Protein AF-A0A3D0QC97-F1 (afdb_monomer_lite)

Secondary structure (DSSP, 8-state):
-PPPPPPPPPPSS--SSS--HHHHHHHSSPPPTT--HHHHHHHHHHHHHHHHTTT-TT--TT-TT---------HHHHHHHHS-TTHHHHHHH-SSHHHHHHHHHHHHTT-TT-TT---GGGGGTSSSHHHHHHHHHHHHHTSBTTTSS--GGG-B----SGGG----B-TTS-BS--

Foldseek 3Di:
DDDDDDDDDQDPDDDPPDDQSVVCSVPVDGDDDPDDPVQVVLVVVQQQVFCVVVVQRVHPPVDPPPDDDDFDLLQLLLCLQQVQPCLVVLVPPQDDFVRSLVVSVVVCCPRAPDPGDDDNVVSVVAPGSVRVVVVSVVQLVQKPCSVPPDDSQQIATDCPDPSRRGHRADNRSHDPPD

Radius of gyration: 20.46 Å; chains: 1; bounding box: 49×35×63 Å

Structure (mmCIF, N/CA/C/O backbone):
data_AF-A0A3D0QC97-F1
#
_entry.id   AF-A0A3D0QC97-F1
#
loop_
_atom_site.group_PDB
_atom_site.id
_atom_site.type_symbol
_atom_site.label_atom_id
_atom_site.label_alt_id
_atom_site.label_comp_id
_atom_site.label_asym_id
_atom_site.label_entity_id
_atom_site.label_seq_id
_atom_site.pdbx_PDB_ins_code
_atom_site.Cartn_x
_atom_site.Cartn_y
_atom_site.Cartn_z
_atom_site.occupancy
_atom_site.B_iso_or_equiv
_atom_site.auth_seq_id
_atom_site.auth_comp_id
_atom_site.auth_asym_id
_atom_site.auth_atom_id
_atom_site.pdbx_PDB_model_num
ATOM 1 N N . MET A 1 1 ? 30.537 19.111 -38.615 1.00 54.56 1 MET A N 1
ATOM 2 C CA . MET A 1 1 ? 29.350 19.467 -37.813 1.00 54.56 1 MET A CA 1
ATOM 3 C C . MET A 1 1 ? 28.507 18.214 -37.695 1.00 54.56 1 MET A C 1
ATOM 5 O O . MET A 1 1 ? 27.974 17.766 -38.699 1.00 54.56 1 MET A O 1
ATOM 9 N N . THR A 1 2 ? 28.502 17.581 -36.528 1.00 54.38 2 THR A N 1
ATOM 10 C CA . THR A 1 2 ? 27.646 16.428 -36.230 1.00 54.38 2 THR A CA 1
ATOM 11 C C . THR A 1 2 ? 26.201 16.913 -36.188 1.00 54.38 2 THR A C 1
ATOM 13 O O . THR A 1 2 ? 25.885 17.841 -35.447 1.00 54.38 2 THR A O 1
ATOM 16 N N . SER A 1 3 ? 25.345 16.345 -37.036 1.00 67.88 3 SER A N 1
ATOM 17 C CA . SER A 1 3 ? 23.908 16.613 -37.010 1.00 67.88 3 SER A CA 1
ATOM 18 C 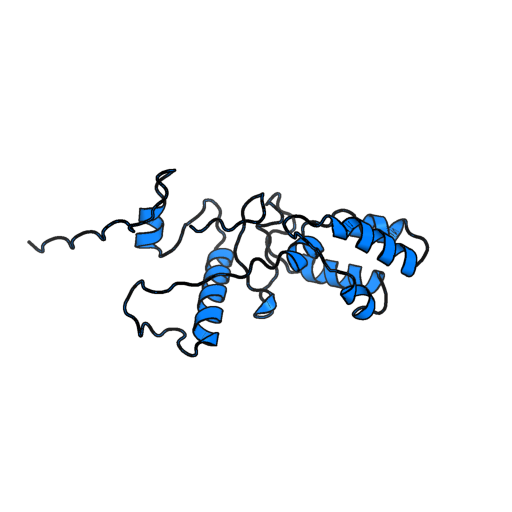C . SER A 1 3 ? 23.357 16.220 -35.644 1.00 67.88 3 SER A C 1
ATOM 20 O O . SER A 1 3 ? 23.625 15.113 -35.173 1.00 67.88 3 SER A O 1
ATOM 22 N N . LEU A 1 4 ? 22.608 17.122 -35.012 1.00 61.41 4 LEU A N 1
ATOM 23 C CA . LEU A 1 4 ? 21.902 16.798 -33.778 1.00 61.41 4 LEU A CA 1
ATOM 24 C C . LEU A 1 4 ? 20.928 15.637 -34.044 1.00 61.41 4 LEU A C 1
ATOM 26 O O . LEU A 1 4 ? 20.317 15.602 -35.118 1.00 61.41 4 LEU A O 1
ATOM 30 N N . PRO A 1 5 ? 20.800 14.681 -33.109 1.00 67.44 5 PRO A N 1
ATOM 31 C CA . PRO A 1 5 ? 19.833 13.602 -33.236 1.00 67.44 5 PRO A CA 1
ATOM 32 C C . PRO A 1 5 ? 18.419 14.175 -33.355 1.00 67.44 5 PRO A C 1
ATOM 34 O O . PRO A 1 5 ? 18.078 15.180 -32.728 1.00 67.44 5 PRO A O 1
ATOM 37 N N . GLN A 1 6 ? 17.610 13.541 -34.200 1.00 69.69 6 GLN A N 1
ATOM 38 C CA . GLN A 1 6 ? 16.231 13.950 -34.420 1.00 69.69 6 GLN A CA 1
ATOM 39 C C . GLN A 1 6 ? 15.414 13.649 -33.148 1.00 69.69 6 GLN A C 1
ATOM 41 O O . GLN A 1 6 ? 15.530 12.541 -32.619 1.00 69.69 6 GLN A O 1
ATOM 46 N N . PRO A 1 7 ? 14.627 14.607 -32.625 1.00 61.91 7 PRO A N 1
ATOM 47 C CA . PRO A 1 7 ? 13.848 14.389 -31.411 1.00 61.91 7 PRO A CA 1
ATOM 48 C C . PRO A 1 7 ? 12.792 13.299 -31.620 1.00 61.91 7 PRO A C 1
ATOM 50 O O . PRO A 1 7 ? 12.246 13.150 -32.716 1.00 61.91 7 PRO A O 1
ATOM 53 N N . LEU A 1 8 ? 12.503 12.549 -30.552 1.00 62.59 8 LEU A N 1
ATOM 54 C CA . LEU A 1 8 ? 11.425 11.563 -30.548 1.00 62.59 8 LEU A CA 1
ATOM 55 C C . LEU A 1 8 ? 10.090 12.253 -30.839 1.00 62.59 8 LEU A C 1
ATOM 57 O O . LEU A 1 8 ? 9.830 13.367 -30.382 1.00 62.59 8 LEU A O 1
ATOM 61 N N . SER A 1 9 ? 9.251 11.581 -31.621 1.00 65.25 9 SER A N 1
ATOM 62 C CA . SER A 1 9 ? 7.890 12.048 -31.879 1.00 65.25 9 SER A CA 1
ATOM 63 C C . SER A 1 9 ? 7.040 11.876 -30.611 1.00 65.25 9 SER A C 1
ATOM 65 O O . SER A 1 9 ? 7.225 10.877 -29.910 1.00 65.25 9 SER A O 1
ATOM 67 N N . PRO A 1 10 ? 6.120 12.805 -30.299 1.00 60.44 10 PRO A N 1
ATOM 68 C CA . PRO A 1 10 ? 5.152 12.609 -29.223 1.00 60.44 10 PRO A CA 1
ATOM 69 C C . PRO A 1 10 ? 4.321 11.327 -29.440 1.00 60.44 10 PRO A C 1
ATOM 71 O O . PRO A 1 10 ? 4.038 10.999 -30.594 1.00 60.44 10 PRO A O 1
ATOM 74 N N . PRO A 1 11 ? 3.918 10.603 -28.376 1.00 60.69 11 PRO A N 1
ATOM 75 C CA . PRO A 1 11 ? 3.027 9.456 -28.481 1.00 60.69 11 PRO A CA 1
ATOM 76 C C . PRO A 1 11 ? 1.694 9.841 -29.131 1.00 60.69 11 PRO A C 1
ATOM 78 O O . PRO A 1 11 ? 1.180 10.934 -28.902 1.00 60.69 11 PRO A O 1
ATOM 81 N N . ASP A 1 12 ? 1.094 8.904 -29.870 1.00 61.47 12 ASP A N 1
ATOM 82 C CA . ASP A 1 12 ? -0.182 9.111 -30.575 1.00 61.47 12 ASP A CA 1
ATOM 83 C C . ASP A 1 12 ? -1.363 9.433 -29.633 1.00 61.47 12 ASP A C 1
ATOM 85 O O . ASP A 1 12 ? -2.378 9.982 -30.060 1.00 61.47 12 ASP A O 1
ATOM 89 N N . SER A 1 13 ? -1.234 9.107 -28.345 1.00 57.75 13 SER A N 1
ATOM 90 C CA . SER A 1 13 ? -2.207 9.389 -27.290 1.00 57.75 13 SER A CA 1
ATOM 91 C C . SER A 1 13 ? -1.543 10.173 -26.156 1.00 57.75 13 SER A C 1
ATOM 93 O O . SER A 1 13 ? -1.146 9.577 -25.159 1.00 57.75 13 SER A O 1
ATOM 95 N N . TYR A 1 14 ? -1.394 11.490 -26.297 1.00 54.34 14 TYR A N 1
ATOM 96 C CA . TYR A 1 14 ? -0.972 12.348 -25.186 1.00 54.34 14 TYR A CA 1
ATOM 97 C C . TYR A 1 14 ? -2.102 13.310 -24.806 1.00 54.34 14 TYR A C 1
ATOM 99 O O . TYR A 1 14 ? -2.748 13.906 -25.673 1.00 54.34 14 TYR A O 1
ATOM 107 N N . ASP A 1 15 ? -2.369 13.435 -23.506 1.00 50.66 15 ASP A N 1
ATOM 108 C CA . ASP A 1 15 ? -3.354 14.384 -22.991 1.00 50.66 15 ASP A CA 1
ATOM 109 C C . ASP A 1 15 ? -2.799 15.812 -23.131 1.00 50.66 15 ASP A C 1
ATOM 111 O O . ASP A 1 15 ? -1.687 16.118 -22.697 1.00 50.66 15 ASP A O 1
ATOM 115 N N . GLN A 1 16 ? -3.547 16.697 -23.794 1.00 51.00 16 GLN A N 1
ATOM 116 C CA . GLN A 1 16 ? -3.114 18.072 -24.073 1.00 51.00 16 GLN A CA 1
ATOM 117 C C . GLN A 1 16 ? -3.149 18.974 -22.830 1.00 51.00 16 GLN A C 1
ATOM 119 O O . GLN A 1 16 ? -2.672 20.112 -22.888 1.00 51.00 16 GLN A O 1
ATOM 124 N N . SER A 1 17 ? -3.671 18.499 -21.694 1.00 49.25 17 SER A N 1
ATOM 125 C CA . SER A 1 17 ? -3.558 19.218 -20.427 1.00 49.25 17 SER A CA 1
ATOM 126 C C . SER A 1 17 ? -2.155 19.041 -19.823 1.00 49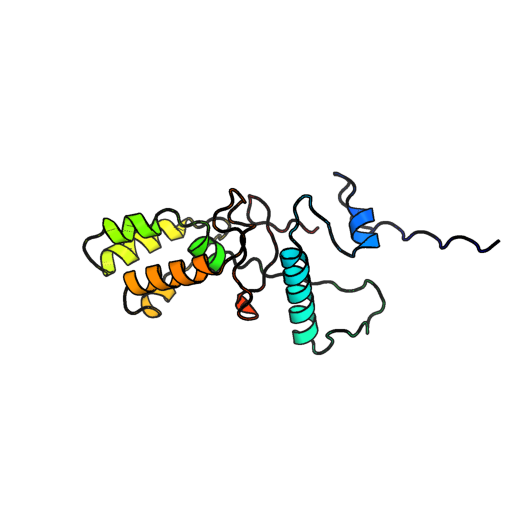.25 17 SER A C 1
ATOM 128 O O . SER A 1 17 ? -1.880 18.074 -19.120 1.00 49.25 17 SER A O 1
ATOM 130 N N . SER A 1 18 ? -1.277 20.014 -20.092 1.00 48.47 18 SER A N 1
ATOM 131 C CA . SER A 1 18 ? 0.022 20.260 -19.428 1.00 48.47 18 SER A CA 1
ATOM 132 C C . SER A 1 18 ? 1.103 19.160 -19.514 1.00 48.47 18 SER A C 1
ATOM 134 O O . SER A 1 18 ? 1.379 18.445 -18.563 1.00 48.47 18 SER A O 1
ATOM 136 N N . SER A 1 19 ? 1.768 19.106 -20.674 1.00 57.03 19 SER A N 1
ATOM 137 C CA . SER A 1 19 ? 3.235 19.113 -20.887 1.00 57.03 19 SER A CA 1
ATOM 138 C C . SER A 1 19 ? 4.204 18.301 -19.999 1.00 57.03 19 SER A C 1
ATOM 140 O O . SER A 1 19 ? 5.330 18.757 -19.809 1.00 57.03 19 SER A O 1
ATOM 142 N N . MET A 1 20 ? 3.861 17.102 -19.528 1.00 57.91 20 MET A N 1
ATOM 143 C CA . MET A 1 20 ? 4.847 16.211 -18.876 1.00 57.91 20 MET A CA 1
ATOM 144 C C . MET A 1 20 ? 5.496 15.191 -19.829 1.00 57.91 20 MET A C 1
ATOM 146 O O . MET A 1 20 ? 6.392 14.459 -19.426 1.00 57.91 20 MET A O 1
ATOM 150 N N . TRP A 1 21 ? 5.117 15.189 -21.116 1.00 62.00 21 TRP A N 1
ATOM 151 C CA . TRP A 1 21 ? 5.700 14.292 -22.126 1.00 62.00 21 TRP A CA 1
ATOM 152 C C . TRP A 1 21 ? 7.225 14.417 -22.238 1.00 62.00 21 TRP A C 1
ATOM 154 O O . TRP A 1 21 ? 7.905 13.420 -22.439 1.00 62.00 21 TRP A O 1
ATOM 164 N N . VAL A 1 22 ? 7.776 15.632 -22.142 1.00 64.31 22 VAL A N 1
ATOM 165 C CA . VAL A 1 22 ? 9.232 15.823 -22.241 1.00 64.31 22 VAL A CA 1
ATOM 166 C C . VAL A 1 22 ? 9.934 15.141 -21.069 1.00 64.31 22 VAL A C 1
ATOM 168 O O . VAL A 1 22 ? 10.939 14.466 -21.277 1.00 64.31 22 VAL A O 1
ATOM 171 N N . ASP A 1 23 ? 9.382 15.268 -19.863 1.00 62.84 23 ASP A N 1
ATOM 172 C CA . ASP A 1 23 ? 9.919 14.616 -18.671 1.00 62.84 23 ASP A CA 1
ATOM 173 C C . ASP A 1 23 ? 9.814 13.097 -18.805 1.00 62.84 23 ASP A C 1
ATOM 175 O O . ASP A 1 23 ? 10.800 12.394 -18.612 1.00 62.84 23 ASP A O 1
ATOM 179 N N . GLU A 1 24 ? 8.675 12.589 -19.268 1.00 67.19 24 GLU A N 1
ATOM 180 C CA . GLU A 1 24 ? 8.500 11.167 -19.566 1.00 67.19 24 GLU A CA 1
ATOM 181 C C . GLU A 1 24 ? 9.441 10.680 -20.677 1.00 67.19 24 GLU A C 1
ATOM 183 O O . GLU A 1 24 ? 9.947 9.569 -20.611 1.00 67.19 24 GLU A O 1
ATOM 188 N N . ALA A 1 25 ? 9.733 11.488 -21.695 1.00 63.38 25 ALA A N 1
ATOM 189 C CA . ALA A 1 25 ? 10.634 11.103 -22.778 1.00 63.38 25 ALA A CA 1
ATOM 190 C C . ALA A 1 25 ? 12.107 11.068 -22.336 1.00 63.38 25 ALA A C 1
ATOM 192 O O . ALA A 1 25 ? 12.885 10.281 -22.875 1.00 63.38 25 ALA A O 1
ATOM 193 N N . ILE A 1 26 ? 12.500 11.917 -21.381 1.00 60.25 26 ILE A N 1
ATOM 194 C CA . ILE A 1 26 ? 13.868 11.970 -20.843 1.00 60.25 26 ILE A CA 1
ATOM 195 C C . ILE A 1 26 ? 14.057 10.929 -19.734 1.00 60.25 26 ILE A C 1
ATOM 197 O O . ILE A 1 26 ? 15.084 10.252 -19.695 1.00 60.25 26 ILE A O 1
ATOM 201 N N . TRP A 1 27 ? 13.079 10.799 -18.839 1.00 59.97 27 TRP A N 1
ATOM 202 C CA . TRP A 1 27 ? 13.181 10.022 -17.602 1.00 59.97 27 TRP A CA 1
ATOM 203 C C . TRP A 1 27 ? 12.398 8.709 -17.629 1.00 59.97 27 TRP A C 1
ATOM 205 O O . TRP A 1 27 ? 12.452 7.963 -16.656 1.00 59.97 27 TRP A O 1
ATOM 215 N N . ALA A 1 28 ? 11.655 8.433 -18.706 1.00 57.66 28 ALA A N 1
ATOM 216 C CA . ALA A 1 28 ? 10.641 7.374 -18.779 1.00 57.66 28 ALA A CA 1
ATOM 217 C C . ALA A 1 28 ? 9.505 7.525 -17.743 1.00 57.66 28 ALA A C 1
ATOM 219 O O . ALA A 1 28 ? 8.682 6.621 -17.609 1.00 57.66 28 ALA A O 1
ATOM 220 N N . HIS A 1 29 ? 9.453 8.646 -17.006 1.00 58.75 29 HIS A N 1
ATOM 221 C CA . HIS A 1 29 ? 8.483 8.891 -15.941 1.00 58.75 29 HIS A CA 1
ATOM 222 C C . HIS A 1 29 ? 8.339 10.389 -15.594 1.00 58.75 29 HIS A C 1
ATOM 224 O O . HIS A 1 29 ? 9.117 11.229 -16.044 1.00 58.75 29 HIS A O 1
ATOM 230 N N . ARG A 1 30 ? 7.331 10.717 -14.778 1.00 66.94 30 ARG A N 1
ATOM 231 C CA . ARG A 1 30 ? 7.025 12.058 -14.275 1.00 66.94 30 ARG A CA 1
ATOM 232 C C . ARG A 1 30 ? 7.816 12.311 -12.999 1.00 66.94 30 ARG A C 1
ATOM 234 O O . ARG A 1 30 ? 7.672 11.570 -12.034 1.00 66.94 30 ARG A O 1
ATOM 241 N N . LEU A 1 31 ? 8.609 13.378 -12.983 1.00 60.22 31 LEU A N 1
ATOM 242 C CA . LEU A 1 31 ? 9.235 13.867 -11.759 1.00 60.22 31 LEU A CA 1
ATOM 243 C C . LEU A 1 31 ? 8.300 14.884 -11.105 1.00 60.22 31 LEU A C 1
ATOM 245 O O . LEU A 1 31 ? 7.915 15.873 -11.729 1.00 60.22 31 LEU A O 1
ATOM 249 N N . TYR A 1 32 ? 7.918 14.632 -9.857 1.00 63.41 32 TYR A N 1
ATOM 250 C CA . TYR A 1 32 ? 7.065 15.541 -9.091 1.00 63.41 32 TYR A CA 1
ATOM 251 C C . TYR A 1 32 ? 7.912 16.437 -8.185 1.00 63.41 32 TYR A C 1
ATOM 253 O O . TYR A 1 32 ? 8.916 15.993 -7.618 1.00 63.41 32 TYR A O 1
ATOM 261 N N . ASP A 1 33 ? 7.476 17.686 -7.992 1.00 56.12 33 ASP A N 1
ATOM 262 C CA . ASP A 1 33 ? 8.009 18.520 -6.913 1.00 56.12 33 ASP A CA 1
ATOM 263 C C . ASP A 1 33 ? 7.851 17.762 -5.578 1.00 56.12 33 ASP A C 1
ATOM 265 O O . ASP A 1 33 ? 6.795 17.197 -5.289 1.00 56.12 33 ASP A O 1
ATOM 269 N N . GLU A 1 34 ? 8.925 17.709 -4.785 1.00 62.06 34 GLU A N 1
ATOM 270 C CA . GLU A 1 34 ? 9.022 16.956 -3.518 1.00 62.06 34 GLU A CA 1
ATOM 271 C C . GLU A 1 34 ? 8.991 15.411 -3.620 1.00 62.06 34 GLU A C 1
ATOM 273 O O . GLU A 1 34 ? 8.745 14.723 -2.616 1.00 62.06 34 GLU A O 1
ATOM 278 N N . GLN A 1 35 ? 9.290 14.823 -4.786 1.00 68.50 35 GLN A N 1
ATOM 279 C CA . GLN A 1 35 ? 9.491 13.374 -4.890 1.00 68.50 35 GLN A CA 1
ATOM 280 C C . GLN A 1 35 ? 10.771 12.961 -4.144 1.00 68.50 35 GLN A C 1
ATOM 282 O O . GLN A 1 35 ? 11.896 13.227 -4.569 1.00 68.50 35 GLN A O 1
ATOM 287 N N . LEU A 1 36 ? 10.606 12.307 -2.992 1.00 75.56 36 LEU A N 1
ATOM 288 C CA . LEU A 1 36 ? 11.735 11.763 -2.241 1.00 75.56 36 LEU A CA 1
ATOM 289 C C . LEU A 1 36 ? 12.422 10.656 -3.061 1.00 75.56 36 LEU A C 1
ATOM 291 O O . LEU A 1 36 ? 11.722 9.885 -3.719 1.00 75.56 36 LEU A O 1
ATOM 295 N N . PRO A 1 37 ? 13.755 10.477 -2.951 1.00 81.88 37 PRO A N 1
ATOM 296 C CA . PRO A 1 37 ? 14.480 9.418 -3.667 1.00 81.88 37 PRO A CA 1
ATOM 297 C C . PRO A 1 37 ? 13.884 8.014 -3.482 1.00 81.88 37 PRO A C 1
ATOM 299 O O . PRO A 1 37 ? 13.958 7.168 -4.369 1.00 81.88 37 PRO A O 1
ATOM 302 N N . TRP A 1 38 ? 13.253 7.770 -2.332 1.00 82.75 38 TRP A N 1
ATOM 303 C CA . TRP A 1 38 ? 12.593 6.507 -2.019 1.00 82.75 38 TRP A CA 1
ATOM 304 C C . TRP A 1 38 ? 11.382 6.214 -2.914 1.00 82.75 38 TRP A C 1
ATOM 306 O O . TRP A 1 38 ? 11.108 5.049 -3.162 1.00 82.75 38 TRP A O 1
ATOM 316 N N . PHE A 1 39 ? 10.670 7.226 -3.418 1.00 82.75 39 PHE A N 1
ATOM 317 C CA . PHE A 1 39 ? 9.530 7.016 -4.320 1.00 82.75 39 PHE A CA 1
ATOM 318 C C . PHE A 1 39 ? 9.983 6.545 -5.698 1.00 82.75 39 PHE A C 1
ATOM 320 O O . PHE A 1 39 ? 9.481 5.530 -6.167 1.00 82.75 39 PHE A O 1
ATOM 327 N N . VAL A 1 40 ? 11.036 7.158 -6.245 1.00 83.06 40 VAL A N 1
ATOM 328 C CA . VAL A 1 40 ? 11.688 6.684 -7.479 1.00 83.06 40 VAL A CA 1
ATOM 329 C C . VAL A 1 40 ? 12.164 5.239 -7.319 1.00 83.06 40 VAL A C 1
ATOM 331 O O . VAL A 1 40 ? 12.003 4.405 -8.208 1.00 83.06 40 VAL A O 1
ATOM 334 N N . PHE A 1 41 ? 12.720 4.902 -6.152 1.00 87.94 41 PHE A N 1
ATOM 335 C CA . PHE A 1 41 ? 13.121 3.528 -5.864 1.00 87.94 41 PHE A CA 1
ATOM 336 C C . PHE A 1 41 ? 11.928 2.560 -5.799 1.00 87.94 41 PHE A C 1
ATOM 338 O O . PHE A 1 41 ? 12.008 1.460 -6.342 1.00 87.94 41 PHE A O 1
ATOM 345 N N . LEU A 1 42 ? 10.813 2.944 -5.172 1.00 89.62 42 LEU A N 1
ATOM 346 C CA . LEU A 1 42 ? 9.600 2.119 -5.124 1.00 89.62 42 LEU A CA 1
ATOM 347 C C . LEU A 1 42 ? 8.968 1.942 -6.512 1.00 89.62 42 LEU A C 1
ATOM 349 O O . LEU A 1 42 ? 8.505 0.850 -6.836 1.00 89.62 42 LEU A O 1
ATOM 353 N N . GLU A 1 43 ? 8.979 2.974 -7.349 1.00 84.75 43 GLU A N 1
ATOM 354 C CA . GLU A 1 43 ? 8.555 2.903 -8.753 1.00 84.75 43 GLU A CA 1
ATOM 355 C C . GLU A 1 43 ? 9.430 1.921 -9.535 1.00 84.75 43 GLU A C 1
ATOM 357 O O . GLU A 1 43 ? 8.911 0.995 -10.164 1.00 84.75 43 GLU A O 1
ATOM 362 N N . PHE A 1 44 ? 10.756 2.034 -9.404 1.00 89.38 44 PHE A N 1
ATOM 363 C CA . PHE A 1 44 ? 11.690 1.061 -9.967 1.00 89.38 44 PHE A CA 1
ATOM 364 C C . PHE A 1 44 ? 11.369 -0.367 -9.508 1.00 89.38 44 PHE A C 1
ATOM 366 O O . PHE A 1 44 ? 11.328 -1.273 -10.336 1.00 89.38 44 PHE A O 1
ATOM 373 N N . LEU A 1 45 ? 11.094 -0.582 -8.216 1.00 93.00 45 LEU A N 1
ATOM 374 C CA . LEU A 1 45 ? 10.739 -1.908 -7.705 1.00 93.00 45 LEU A CA 1
ATOM 375 C C . LEU A 1 45 ? 9.438 -2.447 -8.312 1.00 93.00 45 LEU A C 1
ATOM 377 O O . LEU A 1 45 ? 9.360 -3.647 -8.558 1.00 93.00 45 LEU A O 1
ATOM 381 N N . ASN A 1 46 ? 8.441 -1.600 -8.590 1.00 91.06 46 ASN A N 1
ATOM 382 C CA . ASN A 1 46 ? 7.220 -2.030 -9.281 1.00 91.06 46 ASN A CA 1
ATOM 383 C C . ASN A 1 46 ? 7.520 -2.504 -10.716 1.00 91.06 46 ASN A C 1
ATOM 385 O O . ASN A 1 46 ? 7.026 -3.552 -11.135 1.00 91.06 46 ASN A O 1
ATOM 389 N N . VAL A 1 47 ? 8.341 -1.756 -11.463 1.00 90.06 47 VAL A N 1
ATOM 390 C CA . VAL A 1 47 ? 8.763 -2.135 -12.825 1.00 90.06 47 VAL A CA 1
ATOM 391 C C . VAL A 1 47 ? 9.593 -3.417 -12.794 1.00 90.06 47 VAL A C 1
ATOM 393 O O . VAL A 1 47 ? 9.363 -4.334 -13.583 1.00 90.06 47 VAL A O 1
ATOM 396 N N . PHE A 1 48 ? 10.534 -3.500 -11.854 1.00 91.88 48 PHE A N 1
ATOM 397 C CA . PHE A 1 48 ? 11.385 -4.664 -11.662 1.00 91.88 48 PHE A CA 1
ATOM 398 C C . PHE A 1 48 ? 10.562 -5.914 -11.342 1.00 91.88 48 PHE A C 1
ATOM 400 O O . PHE A 1 48 ? 10.733 -6.919 -12.022 1.00 91.88 48 PHE A O 1
ATOM 407 N N . ASP A 1 49 ? 9.640 -5.858 -10.375 1.00 92.06 49 ASP A N 1
ATOM 408 C CA . ASP A 1 49 ? 8.766 -6.987 -10.016 1.00 92.06 49 ASP A CA 1
ATOM 409 C C . ASP A 1 49 ? 7.918 -7.455 -11.208 1.00 92.06 49 ASP A C 1
ATOM 411 O O . ASP A 1 49 ? 7.775 -8.653 -11.458 1.00 92.06 49 ASP A O 1
ATOM 415 N N . HIS A 1 50 ? 7.414 -6.509 -12.005 1.00 90.38 50 HIS A N 1
ATOM 416 C CA . HIS A 1 50 ? 6.634 -6.812 -13.199 1.00 90.38 50 HIS A CA 1
ATOM 417 C C . HIS A 1 50 ? 7.428 -7.584 -14.264 1.00 90.38 50 HIS A C 1
ATOM 419 O O . HIS A 1 50 ? 6.911 -8.532 -14.864 1.00 90.38 50 HIS A O 1
ATOM 425 N N . GLU A 1 51 ? 8.669 -7.177 -14.525 1.00 91.25 51 GLU A N 1
ATOM 426 C CA . GLU A 1 51 ? 9.521 -7.809 -15.536 1.00 91.25 51 GLU A CA 1
ATOM 427 C C . GLU A 1 51 ? 10.219 -9.071 -15.001 1.00 91.25 51 GLU A C 1
ATOM 429 O O . GLU A 1 51 ? 10.416 -10.032 -15.751 1.00 91.25 51 GLU A O 1
ATOM 434 N N . GLU A 1 52 ? 10.510 -9.133 -13.700 1.00 92.94 52 GLU A N 1
ATOM 435 C CA . GLU A 1 52 ? 10.987 -10.337 -13.008 1.00 92.94 52 GLU A CA 1
ATOM 436 C C . GLU A 1 52 ? 9.939 -11.450 -13.052 1.00 92.94 52 GLU A C 1
ATOM 438 O O . GLU A 1 52 ? 10.271 -12.580 -13.417 1.00 92.94 52 GLU A O 1
ATOM 443 N N . GLY A 1 53 ? 8.661 -11.119 -12.840 1.00 91.06 53 GLY A N 1
ATOM 444 C CA . GLY A 1 53 ? 7.546 -12.058 -12.993 1.00 91.06 53 GLY A CA 1
ATOM 445 C C . GLY A 1 53 ? 7.386 -12.614 -14.416 1.00 91.06 53 GLY A C 1
ATOM 446 O O . GLY A 1 53 ? 6.705 -13.618 -14.617 1.00 91.06 53 GLY A O 1
ATOM 447 N N . LYS A 1 54 ? 8.036 -11.991 -15.407 1.00 91.62 54 LYS A N 1
ATOM 448 C CA . LYS A 1 54 ? 8.115 -12.445 -16.805 1.00 91.62 54 LYS A CA 1
ATOM 449 C C . LYS A 1 54 ? 9.487 -13.018 -17.177 1.00 91.62 54 LYS A C 1
ATOM 451 O O . LYS A 1 54 ? 9.724 -13.288 -18.352 1.00 91.62 54 LYS A O 1
ATOM 456 N N . SER A 1 55 ? 10.377 -13.182 -16.198 1.00 93.62 55 SER A N 1
ATOM 457 C CA . SER A 1 55 ? 11.743 -13.691 -16.363 1.00 93.62 55 SER A CA 1
ATOM 458 C C . SER A 1 55 ? 12.585 -12.902 -17.370 1.00 93.62 55 SER A C 1
ATOM 460 O O . SER A 1 55 ? 13.382 -13.484 -18.096 1.00 93.62 55 SER A O 1
ATOM 462 N N . ARG A 1 56 ? 12.400 -11.579 -17.418 1.00 92.00 56 ARG A N 1
ATOM 463 C CA . ARG A 1 56 ? 13.109 -10.670 -18.338 1.00 92.00 56 ARG A CA 1
ATOM 464 C C . ARG A 1 56 ? 13.539 -9.365 -17.664 1.00 92.00 56 ARG A C 1
ATOM 466 O O . ARG A 1 56 ? 13.659 -8.323 -18.302 1.00 92.00 56 ARG A O 1
ATOM 473 N N . ALA A 1 57 ? 13.727 -9.401 -16.345 1.00 91.00 57 ALA A N 1
ATOM 474 C CA . ALA A 1 57 ? 14.258 -8.260 -15.614 1.00 91.00 57 ALA A CA 1
ATOM 475 C C . ALA A 1 57 ? 15.621 -7.855 -16.199 1.00 91.00 57 ALA A C 1
ATOM 477 O O . ALA A 1 57 ? 16.489 -8.703 -16.387 1.00 91.00 57 ALA A O 1
ATOM 478 N N . PHE A 1 58 ? 15.792 -6.558 -16.466 1.00 89.12 58 PHE A N 1
ATOM 479 C CA . PHE A 1 58 ? 16.978 -5.983 -17.114 1.00 89.12 58 PHE A CA 1
ATOM 480 C C . PHE A 1 58 ? 17.230 -6.432 -18.567 1.00 89.12 58 PHE A C 1
ATOM 482 O O . PHE A 1 58 ? 18.317 -6.195 -19.092 1.00 89.12 58 PHE A O 1
ATOM 489 N N . GLU A 1 59 ? 16.241 -7.028 -19.240 1.00 89.38 59 GLU A N 1
ATOM 490 C CA . GLU A 1 59 ? 16.339 -7.419 -20.649 1.00 89.38 59 GLU A CA 1
ATOM 491 C C . GLU A 1 59 ? 15.333 -6.661 -21.529 1.00 89.38 59 GLU A C 1
ATOM 493 O O . GLU A 1 59 ? 14.119 -6.773 -21.368 1.00 89.38 59 GLU A O 1
ATOM 498 N N . GLU A 1 60 ? 15.822 -5.950 -22.547 1.00 83.81 60 GLU A N 1
ATOM 499 C CA . GLU A 1 60 ? 14.989 -5.193 -23.497 1.00 83.81 60 GLU A CA 1
ATOM 500 C C . GLU A 1 60 ? 14.716 -5.986 -24.787 1.00 83.81 60 GLU A C 1
ATOM 502 O O . GLU A 1 60 ? 14.971 -5.537 -25.906 1.00 83.81 60 GLU A O 1
ATOM 507 N N . THR A 1 61 ? 14.183 -7.201 -24.639 1.00 83.94 61 THR A N 1
ATOM 508 C CA . THR A 1 61 ? 13.962 -8.146 -25.756 1.00 83.94 61 THR A CA 1
ATOM 509 C C . THR A 1 61 ? 13.044 -7.621 -26.866 1.00 83.94 61 THR A C 1
ATOM 511 O O . THR A 1 61 ? 13.157 -8.059 -28.008 1.00 83.94 61 THR A O 1
ATOM 514 N N . ASN A 1 62 ? 12.159 -6.668 -26.556 1.00 83.06 62 ASN A N 1
ATOM 515 C CA . ASN A 1 62 ? 11.205 -6.082 -27.506 1.00 83.06 62 ASN A CA 1
ATOM 516 C C . ASN A 1 62 ? 11.660 -4.724 -28.072 1.00 83.06 62 ASN A C 1
ATOM 518 O O . ASN A 1 62 ? 10.877 -4.049 -28.738 1.00 83.06 62 ASN A O 1
ATOM 522 N N . GLY A 1 63 ? 12.913 -4.326 -27.827 1.00 83.25 63 GLY A N 1
ATOM 523 C CA . GLY A 1 63 ? 13.454 -3.023 -28.209 1.00 83.25 63 GLY A CA 1
ATOM 524 C C . GLY A 1 63 ? 13.264 -1.945 -27.138 1.00 83.25 63 GLY A C 1
ATOM 525 O O . GLY A 1 63 ? 12.477 -2.100 -26.200 1.00 83.25 63 GLY A O 1
ATOM 526 N N . LEU A 1 64 ? 14.004 -0.846 -27.298 1.00 80.12 64 LEU A N 1
ATOM 527 C CA . LEU A 1 64 ? 14.050 0.273 -26.351 1.00 80.12 64 LEU A CA 1
ATOM 528 C C . LEU A 1 64 ? 12.675 0.938 -26.193 1.00 80.12 64 LEU A C 1
ATOM 530 O O . LEU A 1 64 ? 11.944 1.087 -27.173 1.00 80.12 64 LEU A O 1
ATOM 534 N N . ASN A 1 65 ? 12.358 1.399 -24.981 1.00 73.56 65 ASN A N 1
ATOM 535 C CA . ASN A 1 65 ? 11.152 2.188 -24.675 1.00 73.56 65 ASN A CA 1
ATOM 536 C C . ASN A 1 65 ? 9.815 1.499 -25.029 1.00 73.56 65 ASN A C 1
ATOM 538 O O . ASN A 1 65 ? 8.819 2.163 -25.310 1.00 73.56 65 ASN A O 1
ATOM 542 N N . THR A 1 66 ? 9.771 0.162 -25.023 1.00 80.81 66 THR A N 1
ATOM 543 C CA . THR A 1 66 ? 8.545 -0.615 -25.307 1.00 80.81 66 THR A CA 1
ATOM 544 C C . THR A 1 66 ? 7.830 -1.130 -24.056 1.00 80.81 66 THR A C 1
ATOM 546 O O . THR A 1 66 ? 6.744 -1.711 -24.157 1.00 80.81 66 THR A O 1
ATOM 549 N N . LEU A 1 67 ? 8.423 -0.929 -22.875 1.00 81.06 67 LEU A N 1
ATOM 550 C CA . LEU A 1 67 ? 7.897 -1.421 -21.607 1.00 81.06 67 LEU A CA 1
ATOM 551 C C . LEU A 1 67 ? 6.536 -0.790 -21.300 1.00 81.06 67 LEU A C 1
ATOM 553 O O . LEU A 1 67 ? 6.373 0.426 -21.281 1.00 81.06 67 LEU A O 1
ATOM 557 N N . LYS A 1 68 ? 5.554 -1.649 -21.028 1.00 80.31 68 LYS A N 1
ATOM 558 C CA . LYS A 1 68 ? 4.241 -1.269 -20.510 1.00 80.31 68 LYS A CA 1
ATOM 559 C C . LYS A 1 68 ? 3.944 -2.144 -19.313 1.00 80.31 68 LYS A C 1
ATOM 561 O O . LYS A 1 68 ? 3.971 -3.371 -19.429 1.00 80.31 68 LYS A O 1
ATOM 566 N N . TYR A 1 69 ? 3.625 -1.517 -18.192 1.00 83.94 69 TYR A N 1
ATOM 567 C CA . TYR A 1 69 ? 3.239 -2.215 -16.979 1.00 83.94 69 TYR A CA 1
ATOM 568 C C . TYR A 1 69 ? 2.070 -1.498 -16.311 1.00 83.94 69 TYR A C 1
ATOM 570 O O . TYR A 1 69 ? 1.749 -0.359 -16.637 1.00 83.94 69 TYR A O 1
ATOM 578 N N . ARG A 1 70 ? 1.402 -2.205 -15.402 1.00 83.19 70 ARG A N 1
ATOM 579 C CA . ARG A 1 70 ? 0.347 -1.646 -14.563 1.00 83.19 70 ARG A CA 1
ATOM 580 C C . ARG A 1 70 ? 0.711 -1.936 -13.121 1.00 83.19 70 ARG A C 1
ATOM 582 O O . ARG A 1 70 ? 0.720 -3.103 -12.726 1.00 83.19 70 ARG A O 1
ATOM 589 N N . ALA A 1 71 ? 1.022 -0.892 -12.367 1.00 86.44 71 ALA A N 1
ATOM 590 C CA . ALA A 1 71 ? 1.303 -1.024 -10.952 1.00 86.44 71 ALA A CA 1
ATOM 591 C C . ALA A 1 71 ? 0.039 -1.430 -10.181 1.00 86.44 71 ALA A C 1
ATOM 593 O O . ALA A 1 71 ? -1.104 -1.251 -10.617 1.00 86.44 71 ALA A O 1
ATOM 594 N N . ALA A 1 72 ? 0.239 -2.030 -9.011 1.00 91.00 72 ALA A N 1
ATOM 595 C CA . ALA A 1 72 ? -0.872 -2.326 -8.125 1.00 91.00 72 ALA A CA 1
ATOM 596 C C . ALA A 1 72 ? -1.310 -1.048 -7.395 1.00 91.00 72 ALA A C 1
ATOM 598 O O . ALA A 1 72 ? -0.483 -0.263 -6.956 1.00 91.00 72 ALA A O 1
ATOM 599 N N . HIS A 1 73 ? -2.614 -0.872 -7.175 1.00 93.25 73 HIS A N 1
ATOM 600 C CA . HIS A 1 73 ? -3.116 0.255 -6.373 1.00 93.25 73 HIS A CA 1
ATOM 601 C C . HIS A 1 73 ? -3.148 -0.071 -4.867 1.00 93.25 73 HIS A C 1
ATOM 603 O O . HIS A 1 73 ? -3.066 0.819 -4.026 1.00 93.25 73 HIS A O 1
ATOM 609 N N . ARG A 1 74 ? -3.336 -1.355 -4.516 1.00 94.56 74 ARG A N 1
ATOM 610 C CA . ARG A 1 74 ? -3.421 -1.891 -3.136 1.00 94.56 74 ARG A CA 1
ATOM 611 C C . ARG A 1 74 ? -4.391 -1.127 -2.214 1.00 94.56 74 ARG A C 1
ATOM 613 O O . ARG A 1 74 ? -4.137 -0.936 -1.027 1.00 94.56 74 ARG A O 1
ATOM 620 N N . LEU A 1 75 ? -5.558 -0.747 -2.744 1.00 95.06 75 LEU A N 1
ATOM 621 C CA . LEU A 1 75 ? -6.542 0.088 -2.037 1.00 95.06 75 LEU A CA 1
ATOM 622 C C . LEU A 1 75 ? -7.062 -0.510 -0.725 1.00 95.06 75 LEU A C 1
ATOM 624 O O . LEU A 1 75 ? -7.332 0.244 0.205 1.00 95.06 75 LEU A O 1
ATOM 628 N N . HIS A 1 76 ? -7.177 -1.836 -0.614 1.00 95.31 76 HIS A N 1
ATOM 629 C CA . HIS A 1 76 ? -7.584 -2.482 0.640 1.00 95.31 76 HIS A CA 1
ATOM 630 C C . HIS A 1 76 ? -6.572 -2.197 1.758 1.00 95.31 76 HIS A C 1
ATOM 632 O O . HIS A 1 76 ? -6.947 -1.699 2.818 1.00 95.31 76 HIS A O 1
ATOM 638 N N . LEU A 1 77 ? -5.283 -2.431 1.487 1.00 94.88 77 LEU A N 1
ATOM 639 C CA . LEU A 1 77 ? -4.191 -2.160 2.423 1.00 94.88 77 LEU A CA 1
ATOM 640 C C . LEU A 1 77 ? -4.117 -0.669 2.768 1.00 94.88 77 LEU A C 1
ATOM 642 O O . LEU A 1 77 ? -4.081 -0.300 3.939 1.00 94.88 77 LEU A O 1
ATOM 646 N N . ARG A 1 78 ? -4.158 0.199 1.752 1.00 94.81 78 ARG A N 1
ATOM 647 C CA . ARG A 1 78 ? -4.100 1.654 1.944 1.00 94.81 78 ARG A CA 1
ATOM 648 C C . ARG A 1 78 ? -5.251 2.175 2.799 1.00 94.81 78 ARG A C 1
ATOM 650 O O . ARG A 1 78 ? -5.018 3.023 3.657 1.00 94.81 78 ARG A O 1
ATOM 657 N N . ASN A 1 79 ? -6.467 1.660 2.604 1.00 95.88 79 ASN A N 1
ATOM 658 C CA . ASN A 1 79 ? -7.596 2.055 3.438 1.00 95.88 79 ASN A CA 1
ATOM 659 C C . ASN A 1 79 ? -7.374 1.651 4.898 1.00 95.88 79 ASN A C 1
ATOM 661 O O . ASN A 1 79 ? -7.541 2.488 5.776 1.00 95.88 79 ASN A O 1
ATOM 665 N N . ILE A 1 80 ? -6.908 0.425 5.157 1.00 95.94 80 ILE A N 1
ATOM 666 C CA . ILE A 1 80 ? -6.606 -0.051 6.518 1.00 95.94 80 ILE A CA 1
ATOM 667 C C . ILE A 1 80 ? -5.552 0.829 7.207 1.00 95.94 80 ILE A C 1
ATOM 669 O O . ILE A 1 80 ? -5.734 1.200 8.367 1.00 95.94 80 ILE A O 1
ATOM 673 N N . LEU A 1 81 ? -4.459 1.147 6.508 1.00 94.75 81 LEU A N 1
ATOM 674 C CA . LEU A 1 81 ? -3.292 1.803 7.104 1.00 94.75 81 LEU A CA 1
ATOM 675 C C . LEU A 1 81 ? -3.413 3.329 7.178 1.00 94.75 81 LEU A C 1
ATOM 677 O O . LEU A 1 81 ? -2.973 3.932 8.158 1.00 94.75 81 LEU A O 1
ATOM 681 N N . PHE A 1 82 ? -3.977 3.964 6.148 1.00 93.56 82 PHE A N 1
ATOM 682 C CA . PHE A 1 82 ? -3.865 5.413 5.944 1.00 93.56 82 PHE A CA 1
ATOM 683 C C . PHE A 1 82 ? -5.208 6.142 5.821 1.00 93.56 82 PHE A C 1
ATOM 685 O O . PHE A 1 82 ? -5.229 7.360 5.978 1.00 93.56 82 PHE A O 1
ATOM 692 N N . ASN A 1 83 ? -6.318 5.431 5.590 1.00 93.94 83 ASN A N 1
ATOM 693 C CA . ASN A 1 83 ? -7.668 6.006 5.485 1.00 93.94 83 ASN A CA 1
ATOM 694 C C . ASN A 1 83 ? -8.650 5.330 6.461 1.00 93.94 83 ASN A C 1
ATOM 696 O O . ASN A 1 83 ? -9.748 4.915 6.100 1.00 93.94 83 ASN A O 1
ATOM 700 N N . ASN A 1 84 ? -8.218 5.192 7.715 1.00 91.25 84 ASN A N 1
ATOM 701 C CA . ASN A 1 84 ? -8.975 4.545 8.785 1.00 91.25 84 ASN A CA 1
ATOM 702 C C . ASN A 1 84 ? -8.834 5.342 10.097 1.00 91.25 84 ASN A C 1
ATOM 704 O O . ASN A 1 84 ? -8.144 4.910 11.025 1.00 91.25 84 ASN A O 1
ATOM 708 N N . PRO A 1 85 ? -9.437 6.543 10.181 1.00 88.62 85 PRO A N 1
ATOM 709 C CA . PRO A 1 85 ? -9.278 7.429 11.338 1.00 88.62 85 PRO A CA 1
ATOM 710 C C . PRO A 1 85 ? -9.929 6.883 12.619 1.00 88.62 85 PRO A C 1
ATOM 712 O O . PRO A 1 85 ? -9.578 7.302 13.716 1.00 88.62 85 PRO A O 1
ATOM 715 N N . HIS A 1 86 ? -10.853 5.930 12.490 1.00 91.75 86 HIS A N 1
ATOM 716 C CA . HIS A 1 86 ? -11.691 5.445 13.587 1.00 91.75 86 HIS A CA 1
ATOM 717 C C . HIS A 1 86 ? -11.141 4.220 14.317 1.00 91.75 86 HIS A C 1
ATOM 719 O O . HIS A 1 86 ? -11.743 3.777 15.292 1.00 91.75 86 HIS A O 1
ATOM 725 N N . LEU A 1 87 ? -10.022 3.649 13.861 1.00 93.94 87 LEU A N 1
ATOM 726 C CA . LEU A 1 87 ? -9.504 2.394 14.406 1.00 93.94 87 LEU A CA 1
ATOM 727 C C . LEU A 1 87 ? -9.260 2.472 15.924 1.00 93.94 87 LEU A C 1
ATOM 729 O O . LEU A 1 87 ? -9.763 1.641 16.676 1.00 93.94 87 LEU A O 1
ATOM 733 N N . ALA A 1 88 ? -8.562 3.521 16.371 1.00 92.50 88 ALA A N 1
ATOM 734 C CA . ALA A 1 88 ? -8.266 3.747 17.787 1.00 92.50 88 ALA A CA 1
ATOM 735 C C . ALA A 1 88 ? -9.523 4.091 18.609 1.00 92.50 88 ALA A C 1
ATOM 737 O O . ALA A 1 88 ? -9.673 3.644 19.743 1.00 92.50 88 ALA A O 1
ATOM 738 N N . GLU A 1 89 ? -10.457 4.853 18.033 1.00 95.75 89 GLU A N 1
ATOM 739 C CA . GLU A 1 89 ? -11.741 5.179 18.668 1.00 95.75 89 GLU A CA 1
ATOM 740 C C . GLU A 1 89 ? -12.548 3.906 18.955 1.00 95.75 89 GLU A C 1
ATOM 742 O O . GLU A 1 89 ? -13.038 3.718 20.068 1.00 95.75 89 GLU A O 1
ATOM 747 N N . ILE A 1 90 ? -12.656 3.002 17.977 1.00 97.06 90 ILE A N 1
ATOM 748 C CA . ILE A 1 90 ? -13.384 1.733 18.118 1.00 97.06 90 ILE A CA 1
ATOM 749 C C . ILE A 1 90 ? -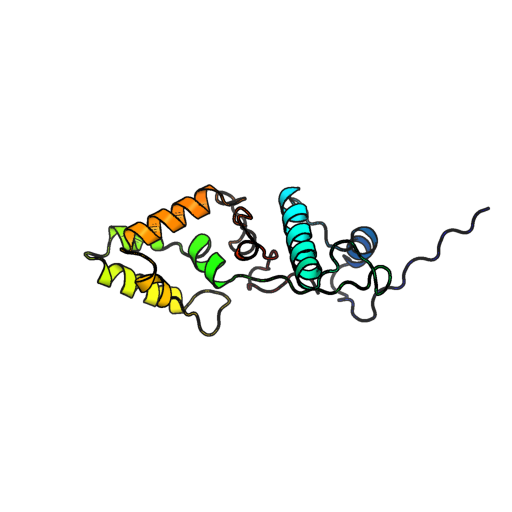12.738 0.858 19.192 1.00 97.06 90 ILE A C 1
ATOM 751 O O . ILE A 1 90 ? -13.448 0.305 20.033 1.00 97.06 90 ILE A O 1
ATOM 755 N N . GLN A 1 91 ? -11.404 0.779 19.203 1.00 94.69 91 GLN A N 1
ATOM 756 C CA . GLN A 1 91 ? -10.649 0.028 20.205 1.00 94.69 91 GLN A CA 1
ATOM 757 C C . GLN A 1 91 ? -10.989 0.473 21.640 1.00 94.69 91 GLN A C 1
ATOM 759 O O . GLN A 1 91 ? -11.173 -0.365 22.525 1.00 94.69 91 GLN A O 1
ATOM 764 N N . LEU A 1 92 ? -11.125 1.785 21.860 1.00 94.00 92 LEU A N 1
ATOM 765 C CA . LEU A 1 92 ? -11.396 2.373 23.176 1.00 94.00 92 LEU A CA 1
ATOM 766 C C . LEU A 1 92 ? -12.876 2.340 23.582 1.00 94.00 92 LEU A C 1
ATOM 768 O O . LEU A 1 92 ? -13.182 2.227 24.766 1.00 94.00 92 LEU A O 1
ATOM 772 N N . THR A 1 93 ? -13.796 2.487 22.628 1.00 95.00 93 THR A N 1
ATOM 773 C CA . THR A 1 93 ? -15.223 2.738 22.915 1.00 95.00 93 THR A CA 1
ATOM 774 C C . THR A 1 93 ? -16.095 1.488 22.875 1.00 95.00 93 THR A C 1
ATOM 776 O O . THR A 1 93 ? -17.129 1.442 23.544 1.00 95.00 93 THR A O 1
ATOM 779 N N . CYS A 1 94 ? -15.713 0.467 22.104 1.00 95.62 94 CYS A N 1
ATOM 780 C CA . CYS A 1 94 ? -16.505 -0.752 21.975 1.00 95.62 94 CYS A CA 1
ATOM 781 C C . CYS A 1 94 ? -16.162 -1.761 23.092 1.00 95.62 94 CYS A C 1
ATOM 783 O O . CYS A 1 94 ? -14.984 -2.028 23.335 1.00 95.62 94 CYS A O 1
ATOM 785 N N . PRO A 1 95 ? -17.174 -2.364 23.747 1.00 91.19 95 PRO A N 1
ATOM 786 C CA . PRO A 1 95 ? -17.001 -3.064 25.025 1.00 91.19 95 PRO A CA 1
ATOM 787 C C . PRO A 1 95 ? -16.365 -4.455 24.922 1.00 91.19 95 PRO A C 1
ATOM 789 O O . PRO A 1 95 ? -15.828 -4.951 25.907 1.00 91.19 95 PRO A O 1
ATOM 792 N N . ASN A 1 96 ? -16.469 -5.118 23.770 1.00 95.75 96 ASN A N 1
ATOM 793 C CA . ASN A 1 96 ? -15.922 -6.456 23.558 1.00 95.75 96 ASN A CA 1
ATOM 794 C C . ASN A 1 96 ? -15.400 -6.612 22.124 1.00 95.75 96 ASN A C 1
ATOM 796 O O . ASN A 1 96 ? -15.691 -5.793 21.249 1.00 95.75 96 ASN A O 1
ATOM 800 N N . ASP A 1 97 ? -14.652 -7.690 21.897 1.00 96.38 97 ASP A N 1
ATOM 801 C CA . ASP A 1 97 ? -13.967 -7.957 20.635 1.00 96.38 97 ASP A CA 1
ATOM 802 C C . ASP A 1 97 ? -14.915 -8.070 19.431 1.00 96.38 97 ASP A C 1
ATOM 804 O O . ASP A 1 97 ? -14.697 -7.425 18.405 1.00 96.38 97 ASP A O 1
ATOM 808 N N . SER A 1 98 ? -16.027 -8.807 19.564 1.00 96.75 98 SER A N 1
ATOM 809 C CA . SER A 1 98 ? -16.989 -8.944 18.461 1.00 96.75 98 SER A CA 1
ATOM 810 C C . SER A 1 98 ? -17.588 -7.597 18.077 1.00 96.75 98 SER A C 1
ATOM 812 O O . SER A 1 98 ? -17.649 -7.281 16.893 1.00 96.75 98 SER A O 1
ATOM 814 N N . ASN A 1 99 ? -17.963 -6.776 19.061 1.00 97.38 99 ASN A N 1
ATOM 815 C CA . ASN A 1 99 ? -18.506 -5.444 18.817 1.00 97.38 99 ASN A CA 1
ATOM 816 C C . ASN A 1 99 ? -17.496 -4.541 18.089 1.00 97.38 99 ASN A C 1
ATOM 818 O O . ASN A 1 99 ? -17.896 -3.793 17.198 1.00 97.38 99 ASN A O 1
ATOM 822 N N . ARG A 1 100 ? -16.202 -4.622 18.436 1.00 98.06 100 ARG A N 1
ATOM 823 C CA . ARG A 1 100 ? -15.133 -3.870 17.754 1.00 98.06 100 ARG A CA 1
ATOM 824 C C . ARG A 1 100 ? -15.022 -4.273 16.285 1.00 98.06 100 ARG A C 1
ATOM 826 O O . ARG A 1 100 ? -15.043 -3.407 15.411 1.00 98.06 100 ARG A O 1
ATOM 833 N N . TRP A 1 101 ? -14.974 -5.578 16.009 1.00 97.94 101 TRP A N 1
ATOM 834 C CA . TRP A 1 101 ? -14.953 -6.096 14.640 1.00 97.94 101 TRP A CA 1
ATOM 835 C C . TRP A 1 101 ? -16.185 -5.682 13.844 1.00 97.94 101 TRP A C 1
ATOM 837 O O . TRP A 1 101 ? -16.051 -5.217 12.714 1.00 97.94 101 TRP A O 1
ATOM 847 N N . ASP A 1 102 ? -17.376 -5.841 14.415 1.00 97.44 102 ASP A N 1
ATOM 848 C CA . ASP A 1 102 ? -18.631 -5.585 13.711 1.00 97.44 102 ASP A CA 1
ATOM 849 C C . ASP A 1 102 ? -18.782 -4.090 13.375 1.00 97.44 102 ASP A C 1
ATOM 851 O O . ASP A 1 102 ? -19.161 -3.741 12.252 1.00 97.44 102 ASP A O 1
ATOM 855 N N . GLU A 1 103 ? -18.411 -3.198 14.302 1.00 97.56 103 GLU A N 1
ATOM 856 C CA . GLU A 1 103 ? -18.415 -1.749 14.073 1.00 97.56 103 GLU A CA 1
ATOM 857 C C . GLU A 1 103 ? -17.343 -1.327 13.058 1.00 97.56 103 GLU A C 1
ATOM 859 O O . GLU A 1 103 ? -17.638 -0.572 12.127 1.00 97.56 103 GLU A O 1
ATOM 864 N N . TRP A 1 104 ? -16.117 -1.849 13.163 1.00 97.75 104 TRP A N 1
ATOM 865 C CA . TRP A 1 104 ? -15.059 -1.541 12.199 1.00 97.75 104 TRP A CA 1
ATOM 866 C C . TRP A 1 104 ? -15.412 -2.020 10.788 1.00 97.75 104 TRP A C 1
ATOM 868 O O . TRP A 1 104 ? -15.348 -1.240 9.837 1.00 97.75 104 TRP A O 1
ATOM 878 N N . LEU A 1 105 ? -15.877 -3.265 10.640 1.00 97.00 105 LEU A N 1
ATOM 879 C CA . LEU A 1 105 ? -16.307 -3.818 9.353 1.00 97.00 105 LEU A CA 1
ATOM 880 C C . LEU A 1 105 ? -17.464 -3.019 8.754 1.00 97.00 105 LEU A C 1
ATOM 882 O O . LEU A 1 105 ? -17.488 -2.794 7.544 1.00 97.00 105 LEU A O 1
ATOM 886 N N . LYS A 1 106 ? -18.411 -2.560 9.581 1.00 96.00 106 LYS A N 1
ATOM 887 C CA . LYS A 1 106 ? -19.505 -1.688 9.141 1.00 96.00 106 LYS A CA 1
ATOM 888 C C . LYS A 1 106 ? -18.978 -0.380 8.550 1.00 96.00 106 LYS A C 1
ATOM 890 O O . LYS A 1 106 ? -19.443 -0.008 7.474 1.00 96.00 106 LYS A O 1
ATOM 895 N N . ARG A 1 107 ? -18.011 0.286 9.194 1.00 95.50 107 ARG A N 1
ATOM 896 C CA . ARG A 1 107 ? -17.396 1.524 8.670 1.00 95.50 107 ARG A CA 1
ATOM 897 C C . ARG A 1 107 ? -16.580 1.265 7.401 1.00 95.50 107 ARG A C 1
ATOM 899 O O . ARG A 1 107 ? -16.661 2.030 6.447 1.00 95.50 107 ARG A O 1
ATOM 906 N N . MET A 1 108 ? -15.861 0.147 7.335 1.00 95.75 108 MET A N 1
ATOM 907 C CA . MET A 1 108 ? -15.031 -0.199 6.176 1.00 95.75 108 MET A CA 1
ATOM 908 C C . MET A 1 108 ? -15.825 -0.602 4.924 1.00 95.75 108 MET A C 1
ATOM 910 O O . MET A 1 108 ? -15.249 -0.657 3.837 1.00 95.75 108 MET A O 1
ATOM 914 N N . LYS A 1 109 ? -17.144 -0.832 5.019 1.00 94.25 109 LYS A N 1
ATOM 915 C CA . LYS A 1 109 ? -18.001 -1.032 3.832 1.00 94.25 109 LYS A CA 1
ATOM 916 C C . LYS A 1 109 ? -17.976 0.162 2.878 1.00 94.25 109 LYS A C 1
ATOM 918 O O . LYS A 1 109 ? -18.164 -0.033 1.683 1.00 94.25 109 LYS A O 1
ATOM 923 N N . SER A 1 110 ? -17.742 1.370 3.391 1.00 92.62 110 SER A N 1
ATOM 924 C CA . SER A 1 110 ? -17.620 2.599 2.600 1.00 92.62 110 SER A CA 1
ATOM 925 C C . SER A 1 110 ? -16.163 2.998 2.336 1.00 92.62 110 SER A C 1
ATOM 927 O O . SER A 1 110 ? -15.876 4.184 2.195 1.00 92.62 110 SER A O 1
ATOM 929 N N . ALA A 1 111 ? -15.231 2.038 2.311 1.00 94.31 111 ALA A N 1
ATOM 930 C CA . ALA A 1 111 ? -13.827 2.309 2.008 1.00 94.31 111 ALA A CA 1
ATOM 931 C C . ALA A 1 111 ? -13.661 2.979 0.631 1.00 94.31 111 ALA A C 1
ATOM 933 O O . ALA A 1 111 ? -14.191 2.516 -0.383 1.00 94.31 111 ALA A O 1
ATOM 934 N N . THR A 1 112 ? -12.892 4.065 0.594 1.00 93.25 112 THR A N 1
ATOM 935 C CA . THR A 1 112 ? -12.720 4.899 -0.599 1.00 93.25 112 THR A CA 1
ATOM 936 C C . THR A 1 112 ? -12.008 4.134 -1.717 1.00 93.25 112 THR A C 1
ATOM 938 O O . THR A 1 112 ? -10.997 3.465 -1.486 1.00 93.25 112 THR A O 1
ATOM 941 N N . GLY A 1 113 ? -12.519 4.258 -2.946 1.00 92.19 113 GLY A N 1
ATOM 942 C CA . GLY A 1 113 ? -11.919 3.672 -4.150 1.00 92.19 113 GLY A CA 1
ATOM 943 C C . GLY A 1 113 ? -12.207 2.180 -4.363 1.00 92.19 113 GLY A C 1
ATOM 944 O O . GLY A 1 113 ? -11.666 1.587 -5.293 1.00 92.19 113 GLY A O 1
ATOM 945 N N . ILE A 1 114 ? -13.056 1.551 -3.539 1.00 93.75 114 ILE A N 1
ATOM 946 C CA . ILE A 1 114 ? -13.377 0.121 -3.648 1.00 93.75 114 ILE A CA 1
ATOM 947 C C . ILE A 1 114 ? -14.895 -0.061 -3.772 1.00 93.75 114 ILE A C 1
ATOM 949 O O . ILE A 1 114 ? -15.628 0.152 -2.814 1.00 93.75 114 ILE A O 1
ATOM 953 N N . ALA A 1 115 ? -15.377 -0.499 -4.942 1.00 90.25 115 ALA A N 1
ATOM 954 C CA . ALA A 1 115 ? -16.816 -0.640 -5.205 1.00 90.25 115 ALA A CA 1
ATOM 955 C C . ALA A 1 115 ? -17.518 -1.656 -4.279 1.00 90.25 115 ALA A C 1
ATOM 957 O O . ALA A 1 115 ? -18.643 -1.434 -3.836 1.00 90.25 115 ALA A O 1
ATOM 958 N N . HIS A 1 116 ? -16.848 -2.770 -3.972 1.00 91.06 116 HIS A N 1
ATOM 959 C CA . HIS A 1 116 ? -17.371 -3.841 -3.120 1.00 91.06 116 HIS A CA 1
ATOM 960 C C . HIS A 1 116 ? -16.329 -4.247 -2.082 1.00 91.06 116 HIS A C 1
ATOM 962 O O . HIS A 1 116 ? -15.763 -5.336 -2.147 1.00 91.06 116 HIS A O 1
ATOM 968 N N . ALA A 1 117 ? -16.042 -3.350 -1.142 1.00 94.19 117 ALA A N 1
ATOM 969 C CA . ALA A 1 117 ? -14.980 -3.558 -0.168 1.00 94.19 117 ALA A CA 1
ATOM 970 C C . ALA A 1 117 ? -15.233 -4.789 0.723 1.00 94.19 117 ALA A C 1
ATOM 972 O O . ALA A 1 117 ? -16.285 -4.904 1.357 1.00 94.19 117 ALA A O 1
ATOM 973 N N . GLN A 1 118 ? -14.264 -5.710 0.768 1.00 94.31 118 GLN A N 1
ATOM 974 C CA . GLN A 1 118 ? -14.329 -6.939 1.561 1.00 94.31 118 GLN A CA 1
ATOM 975 C C . GLN A 1 118 ? -13.191 -6.967 2.580 1.00 94.31 118 GLN A C 1
ATOM 977 O O . GLN A 1 118 ? -12.028 -7.094 2.215 1.00 94.31 118 GLN A O 1
ATOM 982 N N . PHE A 1 119 ? -13.537 -6.892 3.866 1.00 96.69 119 PHE A N 1
ATOM 983 C CA . PHE A 1 119 ? -12.568 -6.919 4.973 1.00 96.69 119 PHE A CA 1
ATOM 984 C C . PHE A 1 119 ? -12.856 -8.009 6.011 1.00 96.69 119 PHE A C 1
ATOM 986 O O . PHE A 1 119 ? -12.079 -8.194 6.943 1.00 96.69 119 PHE A O 1
ATOM 993 N N . ALA A 1 120 ? -13.949 -8.764 5.846 1.00 95.88 120 ALA A N 1
ATOM 994 C CA . ALA A 1 120 ? -14.395 -9.763 6.819 1.00 95.88 120 ALA A CA 1
ATOM 995 C C . ALA A 1 120 ? -13.359 -10.871 7.075 1.00 95.88 120 ALA A C 1
ATOM 997 O O . ALA A 1 120 ? -13.311 -11.417 8.173 1.00 95.88 120 ALA A O 1
ATOM 998 N N . TYR A 1 121 ? -12.502 -11.164 6.090 1.00 95.50 121 TYR A N 1
ATOM 999 C CA . TYR A 1 121 ? -11.438 -12.160 6.219 1.00 95.50 121 TYR A CA 1
ATOM 1000 C C . TYR A 1 121 ? -10.443 -11.831 7.344 1.00 95.50 121 TYR A C 1
ATOM 1002 O O . TYR A 1 121 ? -9.905 -12.745 7.961 1.00 95.50 121 TYR A O 1
ATOM 1010 N N . LEU A 1 122 ? -10.238 -10.544 7.659 1.00 96.56 122 LEU A N 1
ATOM 1011 C CA . LEU A 1 122 ? -9.295 -10.115 8.694 1.00 96.56 122 LEU A CA 1
ATOM 1012 C C . LEU A 1 122 ? -9.706 -10.618 10.080 1.00 96.56 122 LEU A C 1
ATOM 1014 O O . LEU A 1 122 ? -8.839 -11.019 10.845 1.00 96.56 122 LEU A O 1
ATOM 1018 N N . LYS A 1 123 ? -11.011 -10.711 10.372 1.00 95.94 123 LYS A N 1
ATOM 1019 C CA . LYS A 1 123 ? -11.516 -11.221 11.660 1.00 95.94 123 LYS A CA 1
ATOM 1020 C C . LYS A 1 123 ? -11.021 -12.640 11.967 1.00 95.94 123 LYS A C 1
ATOM 1022 O O . LYS A 1 123 ? -10.858 -12.987 13.125 1.00 95.94 123 LYS A O 1
ATOM 1027 N N . ASN A 1 124 ? -10.758 -13.442 10.934 1.00 96.06 124 ASN A N 1
ATOM 1028 C CA . ASN A 1 124 ? -10.272 -14.816 11.081 1.00 96.06 124 ASN A CA 1
ATOM 1029 C C . ASN A 1 124 ? -8.738 -14.928 11.021 1.00 96.06 124 ASN A C 1
ATOM 1031 O O . ASN A 1 124 ? -8.207 -16.018 11.208 1.00 96.06 124 ASN A O 1
ATOM 1035 N N . HIS A 1 125 ? -8.028 -13.841 10.703 1.00 96.19 125 HIS A N 1
ATOM 1036 C CA . HIS A 1 125 ? -6.564 -13.815 10.578 1.00 96.19 125 HIS A CA 1
ATOM 1037 C C . HIS A 1 125 ? -5.863 -13.243 11.819 1.00 96.19 125 HIS A C 1
ATOM 1039 O O . HIS A 1 125 ? -4.647 -13.366 11.934 1.00 96.19 125 HIS A O 1
ATOM 1045 N N . PHE A 1 126 ? -6.612 -12.633 12.739 1.00 97.56 126 PHE A N 1
ATOM 1046 C CA . PHE A 1 126 ? -6.110 -12.099 14.004 1.00 97.56 126 PHE A CA 1
ATOM 1047 C C . PHE A 1 126 ? -6.835 -12.771 15.170 1.00 97.56 126 PHE A C 1
ATOM 1049 O O . PHE A 1 126 ? -8.020 -13.083 15.053 1.00 97.56 126 PHE A O 1
ATOM 1056 N N . HIS A 1 127 ? -6.148 -12.993 16.296 1.00 96.69 127 HIS A N 1
ATOM 1057 C CA . HIS A 1 127 ? -6.786 -13.592 17.476 1.00 96.69 127 HIS A CA 1
ATOM 1058 C C . HIS A 1 127 ? -7.753 -12.621 18.157 1.00 96.69 127 HIS A C 1
ATOM 1060 O O . HIS A 1 127 ? -8.726 -13.054 18.772 1.00 96.69 127 HIS A O 1
ATOM 1066 N N . SER A 1 128 ? -7.476 -11.319 18.053 1.00 97.50 128 SER A N 1
ATOM 1067 C CA . SER A 1 128 ? -8.294 -10.247 18.607 1.00 97.50 128 SER A CA 1
ATOM 1068 C C . SER A 1 128 ? -8.250 -8.999 17.719 1.00 97.50 128 SER A C 1
ATOM 1070 O O . SER A 1 128 ? -7.388 -8.845 16.849 1.00 97.50 128 SER A O 1
ATOM 1072 N N . PHE A 1 129 ? -9.183 -8.079 17.942 1.00 97.75 129 PHE A N 1
ATOM 1073 C CA . PHE A 1 129 ? -9.157 -6.747 17.348 1.00 97.75 129 PHE A CA 1
ATOM 1074 C C . PHE A 1 129 ? -7.959 -5.925 17.841 1.00 97.75 129 PHE A C 1
ATOM 1076 O O . PHE A 1 129 ? -7.441 -5.094 17.098 1.00 97.75 129 PHE A O 1
ATOM 1083 N N . ASP A 1 130 ? -7.501 -6.164 19.072 1.00 97.00 130 ASP A N 1
ATOM 1084 C CA . ASP A 1 130 ? -6.321 -5.493 19.619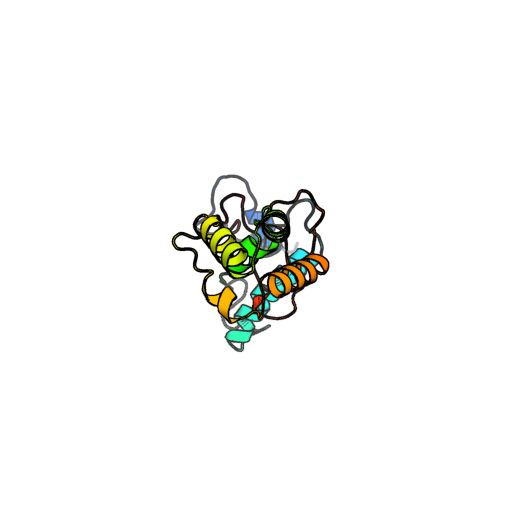 1.00 97.00 130 ASP A CA 1
ATOM 1085 C C . ASP A 1 130 ? -5.052 -5.929 18.868 1.00 97.00 130 ASP A C 1
ATOM 1087 O O . ASP A 1 130 ? -4.301 -5.062 18.425 1.00 97.00 130 ASP A O 1
ATOM 1091 N N . ASP A 1 131 ? -4.886 -7.228 18.581 1.00 97.69 131 ASP A N 1
ATOM 1092 C CA . ASP A 1 131 ? -3.793 -7.751 17.742 1.00 97.69 131 ASP A CA 1
ATOM 1093 C C . ASP A 1 131 ? -3.798 -7.087 16.355 1.00 97.69 131 ASP A C 1
ATOM 1095 O O . ASP A 1 131 ? -2.756 -6.709 15.815 1.00 97.69 131 ASP A O 1
ATOM 1099 N N . PHE A 1 132 ? -4.985 -6.918 15.764 1.00 97.75 132 PHE A N 1
ATOM 1100 C CA . PHE A 1 132 ? -5.137 -6.220 14.489 1.00 97.75 132 PHE A CA 1
ATOM 1101 C C . PHE A 1 132 ? -4.677 -4.756 14.587 1.00 97.75 132 PHE A C 1
ATOM 1103 O O . PHE A 1 132 ? -3.894 -4.301 13.749 1.00 97.75 132 PHE A O 1
ATOM 1110 N N . CYS A 1 133 ? -5.109 -4.023 15.617 1.00 97.00 133 CYS A N 1
ATOM 1111 C CA . CYS A 1 133 ? -4.691 -2.641 15.867 1.00 97.00 133 CYS A CA 1
ATOM 1112 C C . CYS A 1 133 ? -3.177 -2.511 16.085 1.00 97.00 133 CYS A C 1
ATOM 1114 O O . CYS A 1 133 ? -2.558 -1.571 15.570 1.00 97.00 133 CYS A O 1
ATOM 1116 N N . GLU A 1 134 ? -2.572 -3.443 16.821 1.00 96.50 134 GLU A N 1
ATOM 1117 C CA . GLU A 1 134 ? -1.130 -3.482 17.069 1.00 96.50 134 GLU A CA 1
ATOM 1118 C C . GLU A 1 134 ? -0.347 -3.683 15.772 1.00 96.50 134 GLU A C 1
ATOM 1120 O O . GLU A 1 134 ? 0.564 -2.907 15.476 1.00 96.50 134 GLU A O 1
ATOM 1125 N N . ILE A 1 135 ? -0.745 -4.650 14.941 1.00 95.88 135 ILE A N 1
ATOM 1126 C CA . ILE A 1 135 ? -0.087 -4.908 13.655 1.00 95.88 135 ILE A CA 1
ATOM 1127 C C . ILE A 1 135 ? -0.263 -3.734 12.687 1.00 95.88 135 ILE A C 1
ATOM 1129 O O . ILE A 1 135 ? 0.696 -3.338 12.020 1.00 95.88 135 ILE A O 1
ATOM 1133 N N . VAL A 1 136 ? -1.445 -3.112 12.638 1.00 95.69 136 VAL A N 1
ATOM 1134 C CA . VAL A 1 136 ? -1.652 -1.886 11.848 1.00 95.69 136 VAL A CA 1
ATOM 1135 C C . VAL A 1 136 ? -0.725 -0.766 12.325 1.00 95.69 136 VAL A C 1
ATOM 1137 O 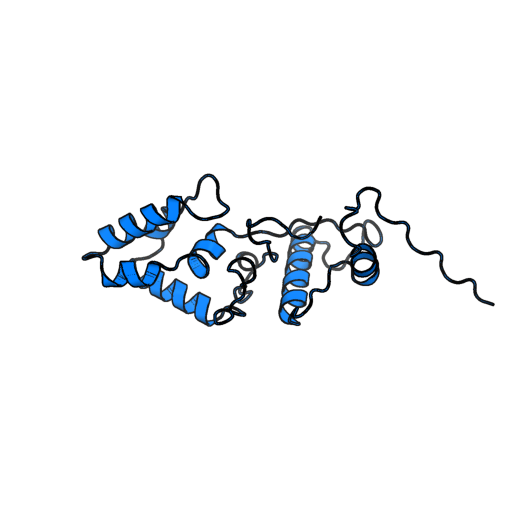O . VAL A 1 136 ? -0.112 -0.082 11.503 1.00 95.69 136 VAL A O 1
ATOM 1140 N N . SER A 1 137 ? -0.582 -0.589 13.639 1.00 93.88 137 SER A N 1
ATOM 1141 C CA . SER A 1 137 ? 0.298 0.429 14.226 1.00 93.88 137 SER A CA 1
ATOM 1142 C C . SER A 1 137 ? 1.771 0.156 13.919 1.00 93.88 137 SER A C 1
ATOM 1144 O O . SER A 1 137 ? 2.498 1.075 13.538 1.00 93.88 137 SER A O 1
ATOM 1146 N N . LEU A 1 138 ? 2.197 -1.107 13.999 1.00 94.44 138 LEU A N 1
ATOM 1147 C CA . LEU A 1 138 ? 3.546 -1.542 13.647 1.00 94.44 138 LEU A CA 1
ATOM 1148 C C . LEU A 1 138 ? 3.867 -1.231 12.181 1.00 94.44 138 LEU A C 1
ATOM 1150 O O . LEU A 1 138 ? 4.859 -0.556 11.906 1.00 94.44 138 LEU A O 1
ATOM 1154 N N . ILE A 1 139 ? 3.010 -1.637 11.241 1.00 93.62 139 ILE A N 1
ATOM 1155 C CA . ILE A 1 139 ? 3.229 -1.380 9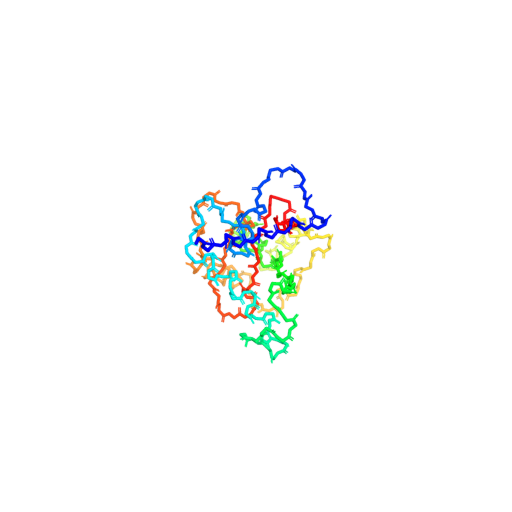.808 1.00 93.62 139 ILE A CA 1
ATOM 1156 C C . ILE A 1 139 ? 3.279 0.128 9.540 1.00 93.62 139 ILE A C 1
ATOM 1158 O O . ILE A 1 139 ? 4.178 0.612 8.844 1.00 93.62 139 ILE A O 1
ATOM 1162 N N . ARG A 1 140 ? 2.371 0.903 10.150 1.00 92.81 140 ARG A N 1
ATOM 1163 C CA . ARG A 1 140 ? 2.385 2.369 10.053 1.00 92.81 140 ARG A CA 1
ATOM 1164 C C . ARG A 1 140 ? 3.681 2.970 10.590 1.00 92.81 140 ARG A C 1
ATOM 1166 O O . ARG A 1 140 ? 4.187 3.885 9.963 1.00 92.81 140 ARG A O 1
ATOM 1173 N N . SER A 1 141 ? 4.253 2.462 11.681 1.00 91.88 141 SER A N 1
ATOM 1174 C CA . SER A 1 141 ? 5.514 2.990 12.236 1.00 91.88 141 SER A CA 1
ATOM 1175 C C . SER A 1 141 ? 6.703 2.895 11.272 1.00 91.88 141 SER A C 1
ATOM 1177 O O . SER A 1 141 ? 7.623 3.704 11.336 1.00 91.88 141 SER A O 1
ATOM 1179 N N . THR A 1 142 ? 6.653 1.934 10.350 1.00 90.12 142 THR A N 1
ATOM 1180 C CA . THR A 1 142 ? 7.702 1.674 9.349 1.00 90.12 142 THR A CA 1
ATOM 1181 C C . THR A 1 142 ? 7.394 2.273 7.979 1.00 90.12 142 THR A C 1
ATOM 1183 O O . THR A 1 142 ? 8.180 2.149 7.047 1.00 90.12 142 THR A O 1
ATOM 1186 N N . SER A 1 143 ? 6.232 2.906 7.835 1.00 90.31 143 SER A N 1
ATOM 1187 C CA . SER A 1 143 ? 5.783 3.472 6.570 1.00 90.31 143 SER A CA 1
ATOM 1188 C C . SER A 1 143 ? 6.413 4.850 6.328 1.00 90.31 143 SER A C 1
ATOM 1190 O O . SER A 1 143 ? 6.692 5.613 7.254 1.00 90.31 143 SER A O 1
ATOM 1192 N N . PHE A 1 144 ? 6.613 5.192 5.062 1.00 84.69 144 PHE A N 1
ATOM 1193 C CA . PHE A 1 144 ? 7.104 6.497 4.643 1.00 84.69 144 PHE A CA 1
ATOM 1194 C C . PHE A 1 144 ? 6.012 7.559 4.802 1.00 84.69 144 PHE A C 1
ATOM 1196 O O . PHE A 1 144 ? 4.835 7.307 4.534 1.00 84.69 144 PHE A O 1
ATOM 1203 N N . GLU A 1 145 ? 6.410 8.770 5.200 1.00 77.88 145 GLU A N 1
ATOM 1204 C CA . GLU A 1 145 ? 5.543 9.958 5.200 1.00 77.88 145 GLU A CA 1
ATOM 1205 C C . GLU A 1 145 ? 4.278 9.846 6.082 1.00 77.88 145 GLU A C 1
ATOM 1207 O O . GLU A 1 145 ? 3.295 10.563 5.878 1.00 77.88 145 GLU A O 1
ATOM 1212 N N . VAL A 1 146 ? 4.275 8.978 7.101 1.00 71.62 146 VAL A N 1
ATOM 1213 C CA . VAL A 1 146 ? 3.087 8.697 7.941 1.00 71.62 146 VAL A CA 1
ATOM 1214 C C . VAL A 1 146 ? 2.582 9.932 8.673 1.00 71.62 146 VAL A C 1
ATOM 1216 O O . VAL A 1 146 ? 1.373 10.166 8.698 1.00 71.62 146 VAL A O 1
ATOM 1219 N N . ASN A 1 147 ? 3.506 10.740 9.194 1.00 71.56 147 ASN A N 1
ATOM 1220 C CA . ASN A 1 147 ? 3.216 11.971 9.933 1.00 71.56 147 ASN A CA 1
ATOM 1221 C C . ASN A 1 147 ? 3.141 13.215 9.032 1.00 71.56 147 ASN A C 1
ATOM 1223 O O . ASN A 1 147 ? 2.994 14.323 9.537 1.00 71.56 147 ASN A O 1
ATOM 1227 N N . SER A 1 148 ? 3.251 13.049 7.711 1.00 78.69 148 SER A N 1
ATOM 1228 C CA . SER A 1 148 ? 3.075 14.154 6.770 1.00 78.69 148 SER A CA 1
ATOM 1229 C C . SER A 1 148 ? 1.589 14.432 6.516 1.00 78.69 148 SER A C 1
ATOM 1231 O O . SER A 1 148 ? 0.730 13.545 6.639 1.00 78.69 148 SER A O 1
ATOM 1233 N N . ASN A 1 149 ? 1.308 15.653 6.056 1.00 79.94 149 ASN A N 1
ATOM 1234 C CA . ASN A 1 149 ? 0.002 16.051 5.527 1.00 79.94 149 ASN A CA 1
ATOM 1235 C C . ASN A 1 149 ? -0.255 15.517 4.105 1.00 79.94 149 ASN A C 1
ATOM 1237 O O . ASN A 1 149 ? -1.221 15.936 3.466 1.00 79.94 149 ASN A O 1
ATOM 1241 N N . LYS A 1 150 ? 0.582 14.603 3.586 1.00 83.88 150 LYS A N 1
ATOM 1242 C CA . LYS A 1 150 ? 0.324 13.969 2.291 1.00 83.88 150 LYS A CA 1
ATOM 1243 C C . LYS A 1 150 ? -0.985 13.189 2.326 1.00 83.88 150 LYS A C 1
ATOM 1245 O O . LYS A 1 150 ? -1.368 12.607 3.348 1.00 83.88 150 LYS A O 1
ATOM 1250 N N . ARG A 1 151 ? -1.651 13.150 1.171 1.00 88.69 151 ARG A N 1
ATOM 1251 C CA . ARG A 1 151 ? -2.860 12.352 0.946 1.00 88.69 151 ARG A CA 1
ATOM 1252 C C . ARG A 1 151 ? -2.599 10.877 1.261 1.00 88.69 151 ARG A C 1
ATOM 1254 O O . ARG A 1 151 ? -1.499 10.370 1.056 1.00 88.69 151 ARG A O 1
ATOM 1261 N N . TRP A 1 152 ? -3.619 10.170 1.742 1.00 92.19 152 TRP A N 1
ATOM 1262 C CA . TRP A 1 152 ? -3.525 8.749 2.110 1.00 92.19 152 TRP A CA 1
ATOM 1263 C C . TRP A 1 152 ? -3.111 7.843 0.932 1.00 92.19 152 TRP A C 1
ATOM 1265 O O . TRP A 1 152 ? -2.504 6.790 1.133 1.00 92.19 152 TRP A O 1
ATOM 1275 N N . THR A 1 153 ? -3.387 8.278 -0.301 1.00 92.06 153 THR A N 1
ATOM 1276 C CA . THR A 1 153 ? -2.968 7.641 -1.556 1.00 92.06 153 THR A CA 1
ATOM 1277 C C . THR A 1 153 ? -1.500 7.870 -1.932 1.00 92.06 153 THR A C 1
ATOM 1279 O O . THR A 1 153 ? -0.981 7.132 -2.763 1.00 92.06 153 THR A O 1
ATOM 1282 N N . SER A 1 154 ? -0.789 8.765 -1.243 1.00 89.38 154 SER A N 1
ATOM 1283 C CA . SER A 1 154 ? 0.653 9.023 -1.429 1.00 89.38 154 SER A CA 1
ATOM 1284 C C . SER A 1 154 ? 1.521 8.548 -0.270 1.00 89.38 154 SER A C 1
ATOM 1286 O O . SER A 1 154 ? 2.688 8.920 -0.160 1.00 89.38 154 SER A O 1
ATOM 1288 N N . LYS A 1 155 ? 0.955 7.735 0.626 1.00 91.06 155 LYS A N 1
ATOM 1289 C CA . LYS A 1 155 ? 1.690 7.092 1.718 1.00 91.06 155 LYS A CA 1
ATOM 1290 C C . LYS A 1 155 ? 2.063 5.666 1.330 1.00 91.06 155 LYS A C 1
ATOM 1292 O O . LYS A 1 155 ? 1.249 4.929 0.766 1.00 91.06 155 LYS A O 1
ATOM 1297 N N . PHE A 1 156 ? 3.289 5.276 1.659 1.00 91.69 156 PHE A N 1
ATOM 1298 C CA . PHE A 1 156 ? 3.873 3.996 1.266 1.00 91.69 156 PHE A CA 1
ATOM 1299 C C . PHE A 1 156 ? 4.332 3.218 2.488 1.00 91.69 156 PHE A C 1
ATOM 1301 O O . PHE A 1 156 ? 4.902 3.793 3.410 1.00 91.69 156 PHE A O 1
ATOM 1308 N N . VAL A 1 157 ? 4.096 1.911 2.497 1.00 92.69 157 VAL A N 1
ATOM 1309 C CA . VAL A 1 157 ? 4.708 1.012 3.475 1.00 92.69 157 VAL A CA 1
ATOM 1310 C C . VAL A 1 157 ? 6.162 0.752 3.101 1.00 92.69 157 VAL A C 1
ATOM 1312 O O . VAL A 1 157 ? 6.555 0.903 1.943 1.00 92.69 157 VAL A O 1
ATOM 1315 N N . PHE A 1 158 ? 6.963 0.323 4.072 1.00 91.62 158 PHE A N 1
ATOM 1316 C CA . PHE A 1 158 ? 8.273 -0.234 3.766 1.00 91.62 158 PHE A CA 1
ATOM 1317 C C . PHE A 1 158 ? 8.122 -1.462 2.839 1.00 91.62 158 PHE A C 1
ATOM 1319 O O . PHE A 1 158 ? 7.222 -2.278 3.070 1.00 91.62 158 PHE A O 1
ATOM 1326 N N . PRO A 1 159 ? 8.959 -1.623 1.796 1.00 91.06 159 PRO A N 1
ATOM 1327 C CA . PRO A 1 159 ? 8.805 -2.685 0.804 1.00 91.06 159 PRO A CA 1
ATOM 1328 C C . PRO A 1 159 ? 9.305 -4.038 1.338 1.00 91.06 159 PRO A C 1
ATOM 1330 O O . PRO A 1 159 ? 10.325 -4.559 0.897 1.00 91.06 159 PRO A O 1
ATOM 1333 N N . TYR A 1 160 ? 8.581 -4.630 2.294 1.00 90.50 160 TYR A N 1
ATOM 1334 C CA . TYR A 1 160 ? 8.904 -5.948 2.865 1.00 90.50 160 TYR A CA 1
ATOM 1335 C C . TYR A 1 160 ? 8.829 -7.093 1.845 1.00 90.50 160 TYR A C 1
ATOM 1337 O O . TYR A 1 160 ? 9.421 -8.149 2.054 1.00 90.50 160 TYR A O 1
ATOM 1345 N N . GLY A 1 161 ? 8.090 -6.897 0.755 1.00 91.81 161 GLY A N 1
ATOM 1346 C CA . GLY A 1 161 ? 7.934 -7.862 -0.324 1.00 91.81 161 GLY A CA 1
ATOM 1347 C C . GLY A 1 161 ? 7.017 -7.336 -1.425 1.00 91.81 161 GLY A C 1
ATOM 1348 O O . GLY A 1 161 ? 6.574 -6.188 -1.386 1.00 91.81 161 GLY A O 1
ATOM 1349 N N . ARG A 1 162 ? 6.698 -8.197 -2.396 1.00 91.12 162 ARG A N 1
ATOM 1350 C CA . ARG A 1 162 ? 5.927 -7.844 -3.606 1.00 91.12 162 ARG A CA 1
ATOM 1351 C C . ARG A 1 162 ? 4.550 -7.248 -3.299 1.00 91.12 162 ARG A C 1
ATOM 1353 O O . ARG A 1 162 ? 4.084 -6.343 -3.983 1.00 91.12 162 ARG A O 1
ATOM 1360 N N . ASP A 1 163 ? 3.906 -7.697 -2.224 1.00 91.44 163 ASP A N 1
ATOM 1361 C CA . ASP A 1 163 ? 2.590 -7.184 -1.818 1.00 91.44 163 ASP A CA 1
ATOM 1362 C C . ASP A 1 163 ? 2.617 -5.777 -1.208 1.00 91.44 163 ASP A C 1
ATOM 1364 O O . ASP A 1 163 ? 1.569 -5.140 -1.075 1.00 91.44 163 ASP A O 1
ATOM 1368 N N . CYS A 1 164 ? 3.809 -5.270 -0.896 1.00 92.38 164 CYS A N 1
ATOM 1369 C CA . CYS A 1 164 ? 4.052 -3.899 -0.464 1.00 92.38 164 CYS A CA 1
ATOM 1370 C C . CYS A 1 164 ? 4.339 -2.948 -1.636 1.00 92.38 164 CYS A C 1
ATOM 1372 O O . CYS A 1 164 ? 4.499 -1.753 -1.404 1.00 92.38 164 CYS A O 1
ATOM 1374 N N . LEU A 1 165 ? 4.413 -3.459 -2.871 1.00 92.56 165 LEU A N 1
ATOM 1375 C CA . LEU A 1 165 ? 4.671 -2.657 -4.063 1.00 92.56 165 LEU A CA 1
ATOM 1376 C C . LEU A 1 165 ? 3.358 -2.154 -4.665 1.00 92.56 165 LEU A C 1
ATOM 1378 O O . LEU A 1 165 ? 2.407 -2.917 -4.890 1.00 92.56 165 LEU A O 1
ATOM 1382 N N . TYR A 1 166 ? 3.305 -0.840 -4.854 1.00 92.94 166 TYR A N 1
ATOM 1383 C CA . TYR A 1 166 ? 2.196 -0.121 -5.461 1.00 92.94 166 TYR A CA 1
ATOM 1384 C C . TYR A 1 166 ? 2.639 1.263 -5.949 1.00 92.94 166 TYR A C 1
ATOM 1386 O O . TYR A 1 166 ? 3.693 1.739 -5.535 1.00 92.94 166 TYR A O 1
ATOM 1394 N N . GLU A 1 167 ? 1.849 1.890 -6.822 1.00 89.81 167 GLU A N 1
ATOM 1395 C CA . GLU A 1 167 ? 2.077 3.254 -7.343 1.00 89.81 167 GLU A CA 1
ATOM 1396 C C . GLU A 1 167 ? 1.412 4.322 -6.476 1.00 89.81 167 GLU A C 1
ATOM 1398 O O . GLU A 1 167 ? 0.472 4.015 -5.739 1.00 89.81 167 GLU A O 1
ATOM 1403 N N . ASP A 1 168 ? 1.857 5.575 -6.597 1.00 88.56 168 ASP A N 1
ATOM 1404 C CA . ASP A 1 168 ? 1.129 6.742 -6.092 1.00 88.56 168 ASP A CA 1
ATOM 1405 C C . ASP A 1 168 ? -0.197 6.942 -6.846 1.00 88.56 168 ASP A C 1
ATOM 1407 O O . ASP A 1 168 ? -0.285 6.684 -8.042 1.00 88.56 168 ASP A O 1
ATOM 1411 N N . LEU A 1 169 ? -1.234 7.419 -6.155 1.00 89.25 169 LEU A N 1
ATOM 1412 C CA . LEU A 1 169 ? -2.552 7.659 -6.756 1.00 89.25 169 LEU A CA 1
ATOM 1413 C C . LEU A 1 169 ? -3.046 9.072 -6.449 1.00 89.25 169 LEU A C 1
ATOM 1415 O O . LEU A 1 169 ? -2.639 9.689 -5.460 1.00 89.25 169 LEU A O 1
ATOM 1419 N N . ASP A 1 170 ? -3.980 9.557 -7.262 1.00 86.75 170 ASP A N 1
ATOM 1420 C CA . ASP A 1 170 ? -4.644 10.843 -7.069 1.00 86.75 170 ASP A CA 1
ATOM 1421 C C . ASP A 1 170 ? -5.592 10.842 -5.844 1.00 86.75 170 ASP A C 1
ATOM 1423 O O . ASP A 1 170 ? -5.686 9.886 -5.063 1.00 86.75 170 ASP A O 1
ATOM 1427 N N . ASN A 1 171 ? -6.329 11.940 -5.656 1.00 82.81 171 ASN A N 1
ATOM 1428 C CA . ASN A 1 171 ? -7.311 12.069 -4.573 1.00 82.81 171 ASN A CA 1
ATOM 1429 C C . ASN A 1 171 ? -8.529 11.138 -4.727 1.00 82.81 171 ASN A C 1
ATOM 1431 O O . ASN A 1 171 ? -9.223 10.874 -3.745 1.00 82.81 171 ASN A O 1
ATOM 1435 N N . ASN A 1 172 ? -8.782 10.634 -5.934 1.00 85.00 172 ASN A N 1
ATOM 1436 C CA . ASN A 1 172 ? -9.876 9.724 -6.261 1.00 85.00 172 ASN A CA 1
ATOM 1437 C C . ASN A 1 172 ? -9.428 8.254 -6.278 1.00 85.00 172 ASN A C 1
ATOM 1439 O O . ASN A 1 172 ? -10.213 7.386 -6.665 1.00 85.00 172 ASN A O 1
ATOM 1443 N N . ALA A 1 173 ? -8.194 7.966 -5.844 1.00 87.62 173 ALA A N 1
ATOM 1444 C CA . ALA A 1 173 ? -7.583 6.640 -5.894 1.00 87.62 173 ALA A CA 1
ATOM 1445 C C . ALA A 1 173 ? -7.438 6.073 -7.325 1.00 87.62 173 ALA A C 1
ATOM 1447 O O . ALA A 1 173 ? -7.505 4.856 -7.537 1.00 87.62 173 ALA A O 1
ATOM 1448 N N . ALA A 1 174 ? -7.223 6.959 -8.299 1.00 84.19 174 ALA A N 1
ATOM 1449 C CA . ALA A 1 174 ? -6.919 6.650 -9.689 1.00 84.19 174 ALA A CA 1
ATOM 1450 C C . ALA A 1 174 ? -5.429 6.874 -10.001 1.00 84.19 174 ALA A C 1
ATOM 1452 O O . ALA A 1 174 ? -4.751 7.640 -9.317 1.00 84.19 174 ALA A O 1
ATOM 1453 N N . THR A 1 175 ? -4.929 6.183 -11.031 1.00 79.56 175 THR A N 1
ATOM 1454 C CA . THR A 1 175 ? -3.545 6.350 -11.498 1.00 79.56 175 THR A CA 1
ATOM 1455 C C . THR A 1 175 ? -3.319 7.770 -12.017 1.00 79.56 175 THR A C 1
ATOM 1457 O O . THR A 1 175 ? -4.182 8.329 -12.708 1.00 79.56 175 THR A O 1
ATOM 1460 N N . ASN A 1 176 ? -2.169 8.339 -11.656 1.00 66.94 176 ASN A N 1
ATOM 1461 C CA . ASN A 1 176 ? -1.689 9.608 -12.199 1.00 66.94 176 ASN A CA 1
ATOM 1462 C C . ASN A 1 176 ? -1.073 9.419 -13.593 1.00 66.94 176 ASN A C 1
ATOM 1464 O O . ASN A 1 176 ? -1.056 10.364 -14.383 1.00 66.94 176 ASN A O 1
ATOM 1468 N N . ASP A 1 177 ? -0.605 8.208 -13.899 1.00 58.66 177 ASP A N 1
ATOM 1469 C CA . ASP A 1 177 ? 0.092 7.888 -15.135 1.00 58.66 177 ASP A CA 1
ATOM 1470 C C . ASP A 1 177 ? -0.929 7.505 -16.217 1.00 58.66 177 ASP A C 1
ATOM 1472 O O . ASP A 1 177 ? -1.671 6.522 -16.112 1.00 58.66 177 ASP A O 1
ATOM 1476 N N . ARG A 1 178 ? -1.005 8.335 -17.257 1.00 50.41 178 ARG A N 1
ATOM 1477 C CA . ARG A 1 178 ? -1.779 8.106 -18.480 1.00 50.41 178 ARG A CA 1
ATOM 1478 C C . ARG A 1 178 ? -1.003 8.620 -19.669 1.00 50.41 178 ARG A C 1
ATOM 1480 O O . ARG A 1 178 ? -0.556 9.787 -19.568 1.00 50.41 178 ARG A O 1
#

pLDDT: mean 84.33, std 13.88, range [48.47, 98.06]

Sequence (178 aa):
MTSLPQPLSPPDSYDQSSSMWVDEAIWAHRLYDEQLPWFVFLEFLNVFDHEEGKSRAFEETNGLNTLKYRAAHRLHLRNILFNNPHLAEIQLTCPNDSNRWDEWLKRMKSATGIAHAQFAYLKNHFHSFDDFCEIVSLIRSTSFEVNSNKRWTSKFVFPYGRDCLYEDLDNNAATNDR